Protein 2J7I (pdb70)

InterPro domains:
  IPR001452 SH3 domain [PF00018] (276-321)
  IPR001452 SH3 domain [PF14604] (8-55)
  IPR001452 SH3 domain [PF14604] (115-163)
  IPR001452 SH3 domain [PR00452] (2-12)
  IPR001452 SH3 domain [PR00452] (286-301)
  IPR001452 SH3 domain [PR00452] (305-314)
  IPR001452 SH3 domain [PR00452] (316-328)
  IPR001452 SH3 domain [PS50002] (1-59)
  IPR001452 SH3 domain [PS50002] (108-167)
  IPR001452 SH3 domain [PS50002] (269-330)
  IPR001452 SH3 domain [SM00326] (2-58)
  IPR001452 SH3 domain [SM00326] (111-166)
  IPR001452 SH3 domain [SM00326] (272-329)
  IPR035775 CD2-associated protein, first SH3 domain [cd12053] (3-58)
  IPR035776 CD2-associated protein, second SH3 domain [cd12054] (111-165)
  IPR035777 CD2-associated protein, third SH3 domain [cd12056] (271-327)
  IPR036028 SH3-like domain superfamily [SSF50044] (4-59)
  IPR036028 SH3-like domain superfamily [SSF50044] (109-168)
  IPR036028 SH3-like domain superfamily [SSF50044] (271-351)
  IPR050384 Endophilin/SH3RF [PTHR14167] (60-326)

Radius of gyration: 17.55 Å; Cα contacts (8 Å, |Δi|>4): 287; chains: 4; bounding box: 43×27×51 Å

GO terms:
  GO:0070161 anchoring junction (C, EXP)
  GO:0051058 negative regulation of small GTPase mediated signal transduction (P, IMP)
  GO:0007015 actin filament organization (P, IMP)
  GO:0005515 protein binding (F, IPI)
  GO:0005200 structural constituent of cytoskeleton (F, TAS)
  GO:0005737 cytoplasm (C, TAS)
  GO:0015629 actin cytoskeleton (C, TAS)
  GO:0065003 protein-containing complex assembly (P, TAS)
  GO:0006930 substrate-dependent cell migration, cell extension (P, TAS)
  GO:0042802 identical protein binding (F, IPI)
  GO:0045296 cadherin binding (F, HDA)
  GO:0005886 plasma membrane (C, IDA)
  GO:0001726 ruffle (C, IDA)
  GO:0031941 filamentous actin (C, IDA)
  GO:0070062 extracellular exosome (C, HDA)
  GO:0050714 positive regulation of protein secretion (P, IMP)
  GO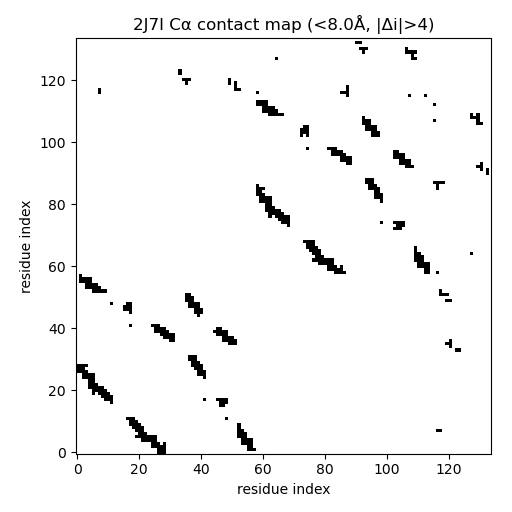:0017124 SH3 domain binding (F, IPI)

Organism: Homo sapiens (NCBI:txid9606)

Nearest PDB structures (foldseek):
  4wci-assembly1_A  TM=9.934E-01  e=1.572E-08  Homo sapiens
  4wci-assembly3_E  TM=9.938E-01  e=3.474E-08  Homo sapiens
  2krm-assembly1_A  TM=9.730E-01  e=8.126E-08  Mus musculus
  1ugv-assembly1_A  TM=9.341E-01  e=5.487E-05  Homo sapiens
  6sdf-assembly2_B  TM=9.073E-01  e=1.521E-04  Homo sapiens

Secondary structure (P-SEA, 3-state):
cbbbbbccccccccccbbbbccccccccccccccccbbbbccccbbbbbbcccccccc/ccccccbbbbbccccbbbbccccccccccccccccbbbbbcccbbbbbbcccccccc/ccccccccc/cccccccccc

Foldseek 3Di:
DKKKFFDAFDDDPDPFADTDDGGDIWPPWDDDPDPQWIWTADPHHIGIDGPVGIGIDD/DKKFFQDFDDDPDDQADTDHGGAMWPDWDDDPDPQKIWTDDPHDIHIDGPVRIDDDD/DPDDDDDDD/DDDDDDDDDD

Solvent-accessible surface area: 8646 Å² total

CATH classification: 2.30.30.40

B-factor: mean 38.2, std 17.25, range [5.08, 108.5]

Structure (mmCIF, N/CA/C/O backbone):
data_2J7I
#
_entry.id   2J7I
#
_cell.length_a   36.319
_cell.length_b   59.719
_cell.length_c   70.867
_cell.angle_alpha   90.00
_cell.angle_beta   90.00
_cell.angle_gamma   90.00
#
_symmetry.space_group_name_H-M   'P 21 21 21'
#
loop_
_entity.id
_entity.type
_entity.pdbx_description
1 polymer 'CD2-ASSOCIATED PROTEIN'
2 polymer 'T-CELL SURFACE ANTIGEN CD2'
3 water water
#
loop_
_atom_site.group_PDB
_atom_site.id
_atom_site.type_symbol
_atom_site.label_atom_id
_atom_site.label_alt_id
_atom_site.label_comp_id
_atom_site.label_asym_id
_atom_site.label_entity_id
_atom_site.label_seq_id
_atom_site.pdbx_PDB_ins_code
_atom_site.Cartn_x
_atom_site.Cartn_y
_atom_site.Cartn_z
_atom_site.occupancy
_atom_site.B_iso_or_equiv
_atom_site.auth_seq_id
_atom_site.auth_comp_id
_atom_site.auth_asym_id
_atom_site.auth_atom_id
_atom_site.pdbx_PDB_model_num
ATOM 1 N N . MET A 1 1 ? 38.597 4.018 4.016 1.00 59.48 1 MET A N 1
ATOM 2 C CA . MET A 1 1 ? 38.466 2.933 5.025 1.00 57.88 1 MET A CA 1
ATOM 3 C C . MET A 1 1 ? 37.097 2.984 5.689 1.00 59.86 1 MET A C 1
ATOM 4 O O . MET A 1 1 ? 36.073 2.629 5.090 1.00 59.79 1 MET A O 1
ATOM 9 N N . VAL A 1 2 ? 37.120 3.427 6.930 1.00 75.05 2 VAL A N 1
ATOM 10 C CA . VAL A 1 2 ? 35.933 3.588 7.723 1.00 77.49 2 VAL A CA 1
ATOM 11 C C . VAL A 1 2 ? 34.637 3.322 6.961 1.00 76.20 2 VAL A C 1
ATOM 12 O O . VAL A 1 2 ? 34.046 4.080 6.235 1.00 76.61 2 VAL A O 1
ATOM 16 N N . ASP A 1 3 ? 34.190 2.089 7.254 1.00 41.78 3 ASP A N 1
ATOM 17 C CA . ASP A 1 3 ? 32.847 1.582 6.894 1.00 40.85 3 ASP A CA 1
ATOM 18 C C . ASP A 1 3 ? 32.026 1.579 8.203 1.00 39.64 3 ASP A C 1
ATOM 19 O O . ASP A 1 3 ? 32.584 1.410 9.291 1.00 39.27 3 ASP A O 1
ATOM 24 N N . TYR A 1 4 ? 30.759 1.953 8.087 1.00 29.15 4 TYR A N 1
ATOM 25 C CA . TYR A 1 4 ? 29.982 2.153 9.342 1.00 27.23 4 TYR A CA 1
ATOM 26 C C . TYR A 1 4 ? 28.902 1.099 9.393 1.00 24.76 4 TYR A C 1
ATOM 27 O O . TYR A 1 4 ? 28.543 0.531 8.345 1.00 24.67 4 TYR A O 1
ATOM 36 N N . ILE A 1 5 ? 28.204 1.007 10.517 1.00 26.15 5 ILE A N 1
ATOM 37 C CA . ILE A 1 5 ? 27.153 0.014 10.630 1.00 25.50 5 ILE A CA 1
ATOM 38 C C . ILE A 1 5 ? 25.857 0.665 11.051 1.00 24.60 5 ILE A C 1
ATOM 39 O O . ILE A 1 5 ? 25.853 1.538 11.916 1.00 25.43 5 ILE A O 1
ATOM 44 N N . VAL A 1 6 ? 24.759 0.239 10.436 1.00 26.04 6 VAL A N 1
ATOM 45 C CA . VAL A 1 6 ? 23.457 0.808 10.751 1.00 24.92 6 VAL A CA 1
ATOM 46 C C . VAL A 1 6 ? 22.937 0.345 12.102 1.00 26.89 6 VAL A C 1
ATOM 47 O O . VAL A 1 6 ? 23.137 -0.802 12.499 1.00 30.22 6 VAL A O 1
ATOM 51 N N . GLU A 1 7 ? 22.282 1.254 12.813 1.00 28.52 7 GLU A N 1
ATOM 52 C CA . GLU A 1 7 ? 21.728 0.932 14.114 1.00 29.44 7 GLU A CA 1
ATOM 53 C C . GLU A 1 7 ? 20.257 1.322 14.158 1.00 30.43 7 GLU A C 1
ATOM 54 O O . GLU A 1 7 ? 19.476 0.767 14.931 1.00 34.69 7 GLU A O 1
ATOM 60 N N . TYR A 1 8 ? 19.890 2.279 13.316 1.00 28.23 8 TYR A N 1
ATOM 61 C CA . TYR A 1 8 ? 18.514 2.734 13.213 1.00 25.44 8 TYR A CA 1
ATOM 62 C C . TYR A 1 8 ? 18.227 2.926 11.740 1.00 24.59 8 TYR A C 1
ATOM 63 O O . TYR A 1 8 ? 19.035 3.481 10.991 1.00 22.53 8 TYR A O 1
ATOM 72 N N . ASP A 1 9 ? 17.074 2.441 11.315 1.00 20.74 9 ASP A N 1
ATOM 73 C CA . ASP A 1 9 ? 16.710 2.548 9.922 1.00 20.89 9 ASP A CA 1
ATOM 74 C C . ASP A 1 9 ? 16.427 3.968 9.539 1.00 20.99 9 ASP A C 1
ATOM 75 O O . ASP A 1 9 ? 16.375 4.850 10.384 1.00 23.09 9 ASP A O 1
ATOM 80 N N . TYR A 1 10 ? 16.254 4.173 8.245 1.00 23.29 10 TYR A N 1
ATOM 81 C CA . TYR A 1 10 ? 15.931 5.477 7.714 1.00 22.47 10 TYR A CA 1
ATOM 82 C C . TYR A 1 10 ? 15.535 5.322 6.268 1.00 21.42 10 TYR A C 1
ATOM 83 O O . TYR A 1 10 ? 16.067 4.475 5.561 1.00 19.79 10 TYR A O 1
ATOM 92 N N . ASP A 1 11 ? 14.589 6.141 5.835 1.00 22.65 11 ASP A N 1
ATOM 93 C CA . ASP A 1 11 ? 14.133 6.087 4.465 1.00 24.72 11 ASP A CA 1
ATOM 94 C C . ASP A 1 11 ? 14.526 7.347 3.744 1.00 26.58 11 ASP A C 1
ATOM 95 O O . ASP A 1 11 ? 14.109 8.446 4.120 1.00 30.33 11 ASP A O 1
ATOM 100 N N . ALA A 1 12 ? 15.342 7.184 2.709 1.00 29.05 12 ALA A N 1
ATOM 101 C CA . ALA A 1 12 ? 15.799 8.321 1.929 1.00 28.06 12 ALA A CA 1
ATOM 102 C C . ALA A 1 12 ? 14.613 9.168 1.494 1.00 28.67 12 ALA A C 1
ATOM 103 O O . ALA A 1 12 ? 13.658 8.684 0.877 1.00 29.34 12 ALA A O 1
ATOM 105 N N . VAL A 1 13 ? 14.682 10.441 1.851 1.00 25.17 13 VAL A N 1
ATOM 106 C CA . VAL A 1 13 ? 13.656 11.406 1.516 1.00 25.53 13 VAL A CA 1
ATOM 107 C C . VAL A 1 13 ? 14.099 12.058 0.222 1.00 27.15 13 VAL A C 1
ATOM 108 O O . VAL A 1 13 ? 13.366 12.117 -0.770 1.00 26.28 13 VAL A O 1
ATOM 112 N N . HIS A 1 14 ? 15.335 12.532 0.252 1.00 34.91 14 HIS A N 1
ATOM 113 C CA . HIS A 1 14 ? 15.920 13.206 -0.883 1.00 37.68 14 HIS A CA 1
ATOM 114 C C . HIS A 1 14 ? 16.599 12.288 -1.879 1.00 38.26 14 HIS A C 1
ATOM 115 O O . HIS A 1 14 ? 17.284 11.323 -1.522 1.00 39.23 14 HIS A O 1
ATOM 122 N N . ASP A 1 15 ? 16.380 12.624 -3.142 1.00 44.53 15 ASP A N 1
ATOM 123 C CA . ASP A 1 15 ? 16.938 11.925 -4.279 1.00 44.85 15 ASP A CA 1
ATOM 124 C C . ASP A 1 15 ? 18.303 11.301 -3.967 1.00 43.81 15 ASP A C 1
ATOM 125 O O . ASP A 1 15 ? 18.529 10.121 -4.244 1.00 46.24 15 ASP A O 1
ATOM 130 N N . ASP A 1 16 ? 19.195 12.088 -3.365 1.00 39.22 16 ASP A N 1
ATOM 131 C CA . ASP A 1 16 ? 20.556 11.635 -3.057 1.00 36.80 16 ASP A CA 1
ATOM 132 C C . ASP A 1 16 ? 20.797 10.818 -1.791 1.00 34.98 16 ASP A C 1
ATOM 133 O O . ASP A 1 16 ? 21.916 10.360 -1.555 1.00 35.59 16 ASP A O 1
ATOM 138 N N . GLU A 1 17 ? 19.780 10.631 -0.970 1.00 25.52 17 GLU A N 1
ATOM 139 C CA . GLU A 1 17 ? 19.995 9.871 0.249 1.00 23.82 17 GLU A CA 1
ATOM 140 C C . GLU A 1 17 ? 19.813 8.374 0.060 1.00 21.42 17 GLU A C 1
ATOM 141 O O . GLU A 1 17 ? 19.250 7.911 -0.936 1.00 20.94 17 GLU A O 1
ATOM 147 N N . LEU A 1 18 ? 20.281 7.630 1.044 1.00 22.69 18 LEU A N 1
ATOM 148 C CA . LEU A 1 18 ? 20.129 6.189 0.970 1.00 21.64 18 LEU A CA 1
ATOM 149 C C . LEU A 1 18 ? 18.936 5.797 1.854 1.00 21.90 18 LEU A C 1
ATOM 150 O O . LEU A 1 18 ? 18.582 6.527 2.789 1.00 23.47 18 LEU A O 1
ATOM 155 N N . THR A 1 19 ? 18.540 4.568 1.674 1.00 23.98 19 THR A N 1
ATOM 156 C CA . THR A 1 19 ? 17.579 3.838 2.529 1.00 21.45 19 THR A CA 1
ATOM 157 C C . THR A 1 19 ? 18.378 2.753 3.258 1.00 22.01 19 THR A C 1
ATOM 158 O O . THR A 1 19 ? 19.093 1.954 2.624 1.00 21.52 19 THR A O 1
ATOM 162 N N . ILE A 1 20 ? 18.424 2.845 4.576 1.00 21.86 20 ILE A N 1
ATOM 163 C CA . ILE A 1 20 ? 19.325 1.911 5.301 1.00 21.17 20 ILE A CA 1
ATOM 164 C C . ILE A 1 20 ? 18.571 1.139 6.363 1.00 23.23 20 ILE A C 1
ATOM 165 O O . ILE A 1 20 ? 17.720 1.756 7.020 1.00 24.02 20 ILE A O 1
ATOM 170 N N . ARG A 1 21 ? 19.041 -0.109 6.554 1.00 24.21 21 ARG A N 1
ATOM 171 C CA . ARG A 1 21 ? 18.465 -0.976 7.553 1.00 24.50 21 ARG A CA 1
ATOM 172 C C . ARG A 1 21 ? 19.538 -1.438 8.537 1.00 25.43 21 ARG A C 1
ATOM 173 O O . ARG A 1 21 ? 20.697 -1.687 8.169 1.00 28.36 21 ARG A O 1
ATOM 181 N N . VAL A 1 22 ? 19.136 -1.536 9.797 1.00 26.72 22 VAL A N 1
ATOM 182 C CA . VAL A 1 22 ? 20.011 -1.955 10.875 1.00 27.10 22 VAL A CA 1
ATOM 183 C C . VAL A 1 22 ? 20.882 -3.135 10.468 1.00 30.13 22 VAL A C 1
ATOM 184 O O . VAL A 1 22 ? 20.471 -3.990 9.692 1.00 34.09 22 VAL A O 1
ATOM 188 N N . GLY A 1 23 ? 22.093 -3.181 10.987 1.00 22.76 23 GLY A N 1
ATOM 189 C CA . GLY A 1 23 ? 22.934 -4.313 10.685 1.00 21.44 23 GLY A CA 1
ATOM 190 C C . GLY A 1 23 ? 23.646 -4.263 9.367 1.00 21.16 23 GLY A C 1
ATOM 191 O O . GLY A 1 23 ? 24.565 -5.045 9.137 1.00 23.24 23 GLY A O 1
ATOM 192 N N . GLU A 1 24 ? 23.249 -3.354 8.493 1.00 20.18 24 GLU A N 1
ATOM 193 C CA . GLU A 1 24 ? 23.923 -3.280 7.213 1.00 19.48 24 GLU A CA 1
ATOM 194 C C . GLU A 1 24 ? 25.246 -2.531 7.292 1.00 19.20 24 GLU A C 1
ATOM 195 O O . GLU A 1 24 ? 25.468 -1.727 8.206 1.00 18.38 24 GLU A O 1
ATOM 201 N N . ILE A 1 25 ? 26.125 -2.811 6.332 1.00 22.69 25 ILE A N 1
ATOM 202 C CA . ILE A 1 25 ? 27.435 -2.178 6.284 1.00 23.57 25 ILE A CA 1
ATOM 203 C C . ILE A 1 25 ? 27.550 -1.206 5.139 1.00 24.51 25 ILE A C 1
ATOM 204 O O . ILE A 1 25 ? 27.380 -1.585 3.979 1.00 24.25 25 ILE A O 1
ATOM 209 N N . ILE A 1 26 ? 27.865 0.043 5.463 1.00 18.80 26 ILE A N 1
ATOM 210 C CA . ILE A 1 26 ? 28.034 1.056 4.441 1.00 19.30 26 ILE A CA 1
ATOM 211 C C . ILE A 1 26 ? 29.528 1.183 4.220 1.00 21.74 26 ILE A C 1
ATOM 212 O O . ILE A 1 26 ? 30.286 1.277 5.181 1.00 20.30 26 ILE A O 1
ATOM 217 N N . ARG A 1 27 ? 29.955 1.182 2.962 1.00 19.56 27 ARG A N 1
ATOM 218 C CA . ARG A 1 27 ? 31.375 1.276 2.666 1.00 25.93 27 ARG A CA 1
ATOM 219 C C . ARG A 1 27 ? 31.801 2.625 2.111 1.00 28.39 27 ARG A C 1
ATOM 220 O O . ARG A 1 27 ? 30.977 3.411 1.646 1.00 30.44 27 ARG A O 1
ATOM 228 N N . ASN A 1 28 ? 33.107 2.877 2.168 1.00 39.69 28 ASN A N 1
ATOM 229 C CA . ASN A 1 28 ? 33.705 4.116 1.680 1.00 40.30 28 ASN A CA 1
ATOM 230 C C . ASN A 1 28 ? 33.013 5.369 2.199 1.00 39.78 28 ASN A C 1
ATOM 231 O O . ASN A 1 28 ? 32.831 6.336 1.467 1.00 40.73 28 ASN A O 1
ATOM 236 N N . VAL A 1 29 ? 32.635 5.352 3.470 1.00 35.12 29 VAL A N 1
ATOM 237 C CA . VAL A 1 29 ? 31.958 6.492 4.075 1.00 34.40 29 VAL A CA 1
ATOM 238 C C . VAL A 1 29 ? 32.872 7.703 4.107 1.00 33.59 29 VAL A C 1
ATOM 239 O O . VAL A 1 29 ? 33.969 7.633 4.650 1.00 34.43 29 VAL A O 1
ATOM 243 N N . LYS A 1 30 ? 32.411 8.813 3.538 1.00 36.85 30 LYS A N 1
ATOM 244 C CA . LYS A 1 30 ? 33.190 10.051 3.509 1.00 35.99 30 LYS A CA 1
ATOM 245 C C . LYS A 1 30 ? 32.405 11.215 4.113 1.00 34.43 30 LYS A C 1
ATOM 246 O O . LYS A 1 30 ? 31.182 11.306 3.945 1.00 31.02 30 LYS A O 1
ATOM 252 N N . LYS A 1 31 ? 33.111 12.108 4.807 1.00 40.95 31 LYS A N 1
ATOM 253 C CA . LYS A 1 31 ? 32.469 13.265 5.427 1.00 41.72 31 LYS A CA 1
ATOM 254 C C . LYS A 1 31 ? 32.182 14.342 4.385 1.00 42.71 31 LYS A C 1
ATOM 255 O O . LYS A 1 31 ? 32.873 14.453 3.370 1.00 42.22 31 LYS A O 1
ATOM 261 N N . LEU A 1 32 ? 31.157 15.142 4.641 1.00 56.33 32 LEU A N 1
ATOM 262 C CA . LEU A 1 32 ? 30.775 16.185 3.699 1.00 57.66 32 LEU A CA 1
ATOM 263 C C . LEU A 1 32 ? 30.616 17.559 4.316 1.00 59.07 32 LEU A C 1
ATOM 264 O O . LEU A 1 32 ? 30.632 17.717 5.533 1.00 60.22 32 LEU A O 1
ATOM 269 N N . GLN A 1 33 ? 30.460 18.555 3.452 1.00 45.38 33 GLN A N 1
ATOM 270 C CA . GLN A 1 33 ? 30.267 19.914 3.905 1.00 45.92 33 GLN A CA 1
ATOM 271 C C . GLN A 1 33 ? 29.110 19.927 4.888 1.00 46.19 33 GLN A C 1
ATOM 272 O O . GLN A 1 33 ? 29.209 20.493 5.975 1.00 47.99 33 GLN A O 1
ATOM 278 N N . GLU A 1 34 ? 28.014 19.281 4.510 1.00 49.24 34 GLU A N 1
ATOM 279 C CA . GLU A 1 34 ? 26.855 19.222 5.382 1.00 47.83 34 GLU A CA 1
ATOM 280 C C . GLU A 1 34 ? 27.188 18.593 6.721 1.00 48.00 34 GLU A C 1
ATOM 281 O O . GLU A 1 34 ? 27.959 17.640 6.823 1.00 49.12 34 GLU A O 1
ATOM 287 N N . GLU A 1 35 ? 26.588 19.152 7.756 1.00 47.94 35 GLU A N 1
ATOM 288 C CA . GLU A 1 35 ? 26.798 18.686 9.109 1.00 47.26 35 GLU A CA 1
ATOM 289 C C . GLU A 1 35 ? 25.733 17.661 9.462 1.00 44.58 35 GLU A C 1
ATOM 290 O O . GLU A 1 35 ? 24.548 17.850 9.167 1.00 41.90 35 GLU A O 1
ATOM 296 N N . GLY A 1 36 ? 26.173 16.568 10.081 1.00 62.45 36 GLY A N 1
ATOM 297 C CA . GLY A 1 36 ? 25.255 15.515 10.488 1.00 62.39 36 GLY A CA 1
ATOM 298 C C . GLY A 1 36 ? 24.963 14.449 9.445 1.00 60.49 36 GLY A C 1
ATOM 299 O O . GLY A 1 36 ? 24.136 13.566 9.662 1.00 61.10 36 GLY A O 1
ATOM 300 N N . TRP A 1 37 ? 25.636 14.523 8.307 1.00 36.67 37 TRP A N 1
ATOM 301 C CA . TRP A 1 37 ? 25.408 13.549 7.263 1.00 33.64 37 TRP A CA 1
ATOM 302 C C . TRP A 1 37 ? 26.727 12.999 6.757 1.00 33.17 37 TRP A C 1
ATOM 303 O O . TRP A 1 37 ? 27.769 13.651 6.884 1.00 33.81 37 TRP A O 1
ATOM 314 N N . LEU A 1 38 ? 26.660 11.800 6.179 1.00 32.13 38 LEU A N 1
ATOM 315 C CA . LEU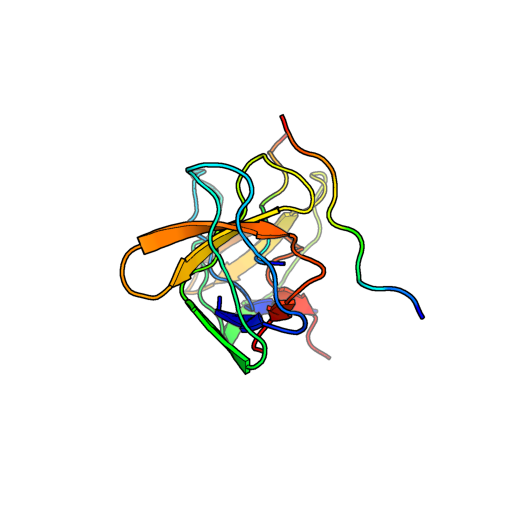 A 1 38 ? 27.818 11.113 5.628 1.00 29.18 38 LEU A CA 1
ATOM 316 C C . LEU A 1 38 ? 27.513 10.483 4.279 1.00 28.44 38 LEU A C 1
ATOM 317 O O . LEU A 1 38 ? 26.381 10.091 4.007 1.00 27.96 38 LEU A O 1
ATOM 322 N N . 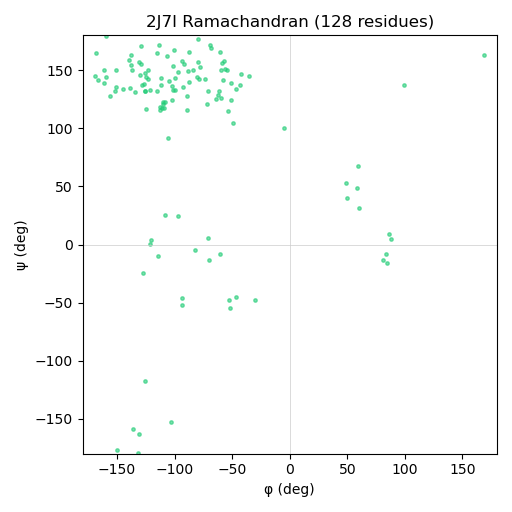GLU A 1 39 ? 28.531 10.386 3.434 1.00 16.82 39 GLU A N 1
ATOM 323 C CA . GLU A 1 39 ? 28.362 9.798 2.118 1.00 18.09 39 GLU A CA 1
ATOM 324 C C . GLU A 1 39 ? 28.876 8.367 2.100 1.00 16.30 39 GLU A C 1
ATOM 325 O O . GLU A 1 39 ? 29.975 8.079 2.570 1.00 17.15 39 GLU A O 1
ATOM 331 N N . GLY A 1 40 ? 28.077 7.466 1.548 1.00 22.61 40 GLY A N 1
ATOM 332 C CA . GLY A 1 40 ? 28.493 6.083 1.522 1.00 20.74 40 GLY A CA 1
ATOM 333 C C . GLY A 1 40 ? 27.978 5.280 0.358 1.00 20.60 40 GLY A C 1
ATOM 334 O O . GLY A 1 40 ? 27.276 5.792 -0.517 1.00 20.21 40 GLY A O 1
ATOM 335 N N . GLU A 1 41 ? 28.323 3.997 0.384 1.00 17.46 41 GLU A N 1
ATOM 336 C CA . GLU A 1 41 ? 27.972 3.051 -0.658 1.00 20.07 41 GLU A CA 1
ATOM 337 C C . GLU A 1 41 ? 27.153 1.891 -0.116 1.00 19.27 41 GLU A C 1
ATOM 338 O O . GLU A 1 41 ? 27.499 1.292 0.896 1.00 22.41 41 GLU A O 1
ATOM 344 N N . LEU A 1 42 ? 26.067 1.561 -0.799 1.00 21.41 42 LEU A N 1
ATOM 345 C CA . LEU A 1 42 ? 25.225 0.477 -0.331 1.00 21.95 42 LEU A CA 1
ATOM 346 C C . LEU A 1 42 ? 24.420 -0.142 -1.466 1.00 23.37 42 LEU A C 1
ATOM 347 O O . LEU A 1 42 ? 23.730 0.565 -2.211 1.00 21.88 42 LEU A O 1
ATOM 352 N N . ASN A 1 43 ? 24.504 -1.464 -1.584 1.00 22.69 43 ASN A N 1
ATOM 353 C CA . ASN A 1 43 ? 23.797 -2.183 -2.639 1.00 25.16 43 ASN A CA 1
ATOM 354 C C . ASN A 1 43 ? 24.082 -1.480 -3.944 1.00 26.90 43 ASN A C 1
ATOM 355 O O . ASN A 1 43 ? 23.161 -1.097 -4.662 1.00 26.09 43 ASN A O 1
ATOM 360 N N . GLY A 1 44 ? 25.366 -1.289 -4.226 1.00 35.89 44 GLY A N 1
ATOM 361 C CA . GLY A 1 44 ? 25.772 -0.641 -5.459 1.00 38.42 44 GLY A CA 1
ATOM 362 C C . GLY A 1 44 ? 25.249 0.765 -5.695 1.00 39.81 44 GLY A C 1
ATOM 363 O O . GLY A 1 44 ? 24.730 1.074 -6.778 1.00 39.91 44 GLY A O 1
ATOM 364 N N . ARG A 1 45 ? 25.372 1.619 -4.686 1.00 33.59 45 ARG A N 1
ATOM 365 C CA . ARG A 1 45 ? 24.930 2.999 -4.822 1.00 31.52 45 ARG A CA 1
ATOM 366 C C . ARG A 1 45 ? 25.564 3.861 -3.756 1.00 30.04 45 ARG A C 1
ATOM 367 O O . ARG A 1 45 ? 25.881 3.377 -2.668 1.00 29.11 45 ARG A O 1
ATOM 375 N N . ARG A 1 46 ? 25.762 5.134 -4.092 1.00 24.48 46 ARG A N 1
ATOM 376 C CA . ARG A 1 46 ? 26.354 6.106 -3.180 1.00 24.35 46 ARG A CA 1
ATOM 377 C C . ARG A 1 46 ? 25.291 7.114 -2.807 1.00 23.60 46 ARG A C 1
ATOM 378 O O . ARG A 1 46 ? 24.526 7.570 -3.659 1.00 23.95 46 ARG A O 1
ATOM 386 N N . GLY A 1 47 ? 25.242 7.474 -1.534 1.00 24.07 47 GLY A N 1
ATOM 387 C CA . GLY A 1 47 ? 24.250 8.437 -1.107 1.00 23.23 47 GLY A CA 1
ATOM 388 C C . GLY A 1 47 ? 24.500 8.961 0.285 1.00 24.88 47 GLY A C 1
ATOM 389 O O . GLY A 1 47 ? 25.281 8.409 1.062 1.00 24.84 47 GLY A O 1
ATOM 390 N N . MET A 1 48 ? 23.823 10.049 0.598 1.00 27.60 48 MET A N 1
ATOM 391 C CA . MET A 1 48 ? 23.953 10.650 1.899 1.00 28.52 48 MET A CA 1
ATOM 392 C C . MET A 1 48 ? 23.031 9.963 2.905 1.00 28.47 48 MET A C 1
ATOM 393 O O . MET A 1 48 ? 21.967 9.444 2.548 1.00 28.44 48 MET A O 1
ATOM 398 N N . PHE A 1 49 ? 23.465 9.959 4.162 1.00 24.06 49 PHE A N 1
ATOM 399 C CA . PHE A 1 49 ? 22.715 9.355 5.254 1.00 23.82 49 PHE A CA 1
ATOM 400 C C . PHE A 1 49 ? 23.194 9.930 6.586 1.00 24.68 49 PHE A C 1
ATOM 401 O O . PHE A 1 49 ? 24.376 10.210 6.759 1.00 23.72 49 PHE A O 1
ATOM 409 N N . PRO A 1 50 ? 22.270 10.104 7.543 1.00 26.86 50 PRO A N 1
ATOM 410 C CA . PRO A 1 50 ? 22.488 10.646 8.889 1.00 28.88 50 PRO A CA 1
ATOM 411 C C . PRO A 1 50 ? 23.572 10.001 9.746 1.00 30.72 50 PRO A C 1
ATOM 412 O O . PRO A 1 50 ? 23.455 8.847 10.158 1.00 31.68 50 PRO A O 1
ATOM 416 N N . ASP A 1 51 ? 24.609 10.783 10.035 1.00 28.20 51 ASP A N 1
ATOM 417 C CA . ASP A 1 51 ? 25.742 10.339 10.834 1.00 29.30 51 ASP A CA 1
ATOM 418 C C . ASP A 1 51 ? 25.366 9.900 12.250 1.00 30.89 51 ASP A C 1
ATOM 419 O O . ASP A 1 51 ? 26.201 9.362 12.976 1.00 32.05 51 ASP A O 1
ATOM 424 N N . ASN A 1 52 ? 24.117 10.127 12.648 1.00 39.53 52 ASN A N 1
ATOM 425 C CA . ASN A 1 52 ? 23.675 9.734 13.986 1.00 40.70 52 ASN A CA 1
ATOM 426 C C . ASN A 1 52 ? 22.730 8.531 13.947 1.00 42.04 52 ASN A C 1
ATOM 427 O O . ASN A 1 52 ? 21.911 8.336 14.843 1.00 44.01 52 ASN A O 1
ATOM 432 N N . PHE A 1 53 ? 22.855 7.723 12.901 1.00 37.91 53 PHE A N 1
ATOM 433 C CA . PHE A 1 53 ? 22.029 6.534 12.749 1.00 37.02 53 PHE A CA 1
ATOM 434 C C . PHE A 1 53 ? 22.916 5.302 12.649 1.00 37.00 53 PHE A C 1
ATOM 435 O O . PHE A 1 53 ? 22.425 4.176 12.512 1.00 34.29 53 PHE A O 1
ATOM 443 N N . VAL A 1 54 ? 24.225 5.516 12.716 1.00 38.05 54 VAL A N 1
ATOM 444 C CA . VAL A 1 54 ? 25.163 4.410 12.588 1.00 40.55 54 VAL A CA 1
ATOM 445 C C . VAL A 1 54 ? 26.299 4.435 13.598 1.00 42.41 54 VAL A C 1
ATOM 446 O O . VAL A 1 54 ? 26.196 5.066 14.649 1.00 43.78 54 VAL A O 1
ATOM 450 N N . LYS A 1 55 ? 27.384 3.739 13.262 1.00 57.41 55 LYS A N 1
ATOM 451 C CA . LYS A 1 55 ? 28.559 3.653 14.120 1.00 60.66 55 LYS A CA 1
ATOM 452 C C . LYS A 1 55 ? 29.753 3.194 13.273 1.00 61.51 55 LYS A C 1
ATOM 453 O O . LYS A 1 55 ? 29.615 2.315 12.414 1.00 61.12 55 LYS A O 1
ATOM 459 N N . GLU A 1 56 ? 30.917 3.796 13.511 1.00 42.76 56 GLU A N 1
ATOM 460 C CA . GLU A 1 56 ? 32.125 3.464 12.760 1.00 45.37 56 GLU A CA 1
ATOM 461 C C . GLU A 1 56 ? 32.501 1.996 12.934 1.00 45.93 56 GLU A C 1
ATOM 462 O O . GLU A 1 56 ? 31.990 1.314 13.819 1.00 45.48 56 GLU A O 1
ATOM 468 N N . ILE A 1 57 ? 33.399 1.512 12.084 1.00 72.14 57 ILE A N 1
ATOM 469 C CA . ILE A 1 57 ? 33.835 0.120 12.141 1.00 74.85 57 ILE A CA 1
ATOM 470 C C . ILE A 1 57 ? 35.347 0.011 12.268 1.00 75.54 57 ILE A C 1
ATOM 471 O O . ILE A 1 57 ? 36.079 0.422 11.367 1.00 75.33 57 ILE A O 1
ATOM 476 N N . LYS A 1 58 ? 35.803 -0.548 13.388 1.00 58.54 58 LYS A N 1
ATOM 477 C CA . LYS A 1 58 ? 37.231 -0.729 13.651 1.00 60.87 58 LYS A CA 1
ATOM 478 C C . LYS A 1 58 ? 37.487 -1.129 15.103 1.00 60.35 58 LYS A C 1
ATOM 479 O O . LYS A 1 58 ? 36.622 -0.965 15.964 1.00 38.20 58 LYS A O 1
ATOM 485 N N . ARG A 1 59 ? 38.606 -1.619 15.365 1.00 38.20 59 ARG A N 1
ATOM 486 N N . VAL B 1 2 ? 12.030 0.779 17.661 1.00 49.21 2 VAL B N 1
ATOM 487 C CA . VAL B 1 2 ? 12.797 0.982 18.885 1.00 47.51 2 VAL B CA 1
ATOM 488 C C . VAL B 1 2 ? 11.896 0.707 20.081 1.00 47.65 2 VAL B C 1
ATOM 489 O O . VAL B 1 2 ? 10.718 1.060 20.071 1.00 47.98 2 VAL B O 1
ATOM 493 N N . ASP B 1 3 ? 12.447 0.067 21.106 1.00 32.32 3 ASP B N 1
ATOM 494 C CA . ASP B 1 3 ? 11.663 -0.260 22.289 1.00 31.80 3 ASP B CA 1
ATOM 495 C C . ASP B 1 3 ? 12.328 0.182 23.591 1.00 31.76 3 ASP B C 1
ATOM 496 O O . ASP B 1 3 ? 13.550 0.343 23.681 1.00 32.70 3 ASP B O 1
ATOM 501 N N . TYR B 1 4 ? 11.503 0.394 24.605 1.00 34.53 4 TYR B N 1
ATOM 502 C CA . TYR B 1 4 ? 11.994 0.843 25.897 1.00 33.32 4 TYR B CA 1
ATOM 503 C C . TYR B 1 4 ? 11.318 0.110 27.039 1.00 31.59 4 TYR B C 1
ATOM 504 O O . TYR B 1 4 ? 10.200 -0.382 26.910 1.00 32.67 4 TYR B O 1
ATOM 513 N N . ILE B 1 5 ? 12.010 0.038 28.161 1.00 28.91 5 ILE B N 1
ATOM 514 C CA . ILE B 1 5 ? 11.455 -0.597 29.337 1.00 27.11 5 ILE B CA 1
ATOM 515 C C . ILE B 1 5 ? 11.310 0.502 30.377 1.00 25.07 5 ILE B C 1
ATOM 516 O O . ILE B 1 5 ? 12.239 1.285 30.594 1.00 24.46 5 ILE B O 1
ATOM 521 N N . VAL B 1 6 ? 10.145 0.573 31.010 1.00 23.25 6 VAL B N 1
ATOM 522 C CA . VAL B 1 6 ? 9.919 1.596 32.014 1.00 21.24 6 VAL B CA 1
ATOM 523 C C . VAL B 1 6 ? 10.879 1.414 33.170 1.00 22.24 6 VAL B C 1
ATOM 524 O O . VAL B 1 6 ? 11.004 0.321 33.724 1.00 21.17 6 VAL B O 1
ATOM 528 N N . GLU B 1 7 ? 11.562 2.495 33.523 1.00 22.78 7 GLU B N 1
ATOM 529 C CA . GLU B 1 7 ? 12.509 2.476 34.619 1.00 24.89 7 GLU B CA 1
ATOM 530 C C . GLU B 1 7 ? 11.760 2.930 35.856 1.00 23.17 7 GLU B C 1
ATOM 531 O O . GLU B 1 7 ? 11.866 2.322 36.907 1.00 22.95 7 GLU B O 1
ATOM 537 N N . TYR B 1 8 ? 10.997 4.009 35.723 1.00 22.84 8 TYR B N 1
ATOM 538 C CA . TYR B 1 8 ? 10.239 4.536 36.852 1.00 22.54 8 TYR B CA 1
ATOM 539 C C . TYR B 1 8 ? 8.768 4.742 36.525 1.00 22.56 8 TYR B C 1
ATOM 540 O O . TYR B 1 8 ? 8.421 5.249 35.459 1.00 24.21 8 TYR B O 1
ATOM 549 N N . ASP B 1 9 ? 7.904 4.358 37.458 1.00 15.97 9 ASP B N 1
ATOM 550 C CA . ASP B 1 9 ? 6.472 4.522 37.267 1.00 15.89 9 ASP B CA 1
ATOM 551 C C . ASP B 1 9 ? 6.150 5.972 36.932 1.00 17.32 9 ASP B C 1
ATOM 552 O O . ASP B 1 9 ? 6.847 6.893 37.351 1.00 16.67 9 ASP B O 1
ATOM 557 N N . TYR B 1 10 ? 5.083 6.155 36.164 1.00 23.94 10 TYR B N 1
ATOM 558 C CA . TYR B 1 10 ? 4.613 7.474 35.780 1.00 23.74 10 TYR B CA 1
ATOM 559 C C . TYR B 1 10 ? 3.110 7.453 35.553 1.00 24.44 10 TYR B C 1
ATOM 560 O O . TYR B 1 10 ? 2.572 6.539 34.918 1.00 24.77 10 TYR B O 1
ATOM 569 N N . ASP B 1 11 ? 2.439 8.468 36.081 1.00 18.47 11 ASP B N 1
ATOM 570 C CA . ASP B 1 11 ? 0.999 8.591 35.935 1.00 17.77 11 ASP B CA 1
ATOM 571 C C . ASP B 1 11 ? 0.668 9.752 35.025 1.00 17.51 11 ASP B C 1
ATOM 572 O O . ASP B 1 11 ? 1.039 10.895 35.291 1.00 18.82 11 ASP B O 1
ATOM 577 N N . ALA B 1 12 ? -0.033 9.450 33.943 1.00 13.54 12 ALA B N 1
ATOM 578 C CA . ALA B 1 12 ? -0.408 10.469 32.986 1.00 13.93 12 ALA B CA 1
ATOM 579 C C . ALA B 1 12 ? -1.078 11.656 33.665 1.00 15.53 12 ALA B C 1
ATOM 580 O O . ALA B 1 12 ? -1.880 11.490 34.584 1.00 16.52 12 ALA B O 1
ATOM 582 N N . VAL B 1 13 ? -0.735 12.858 33.211 1.00 28.33 13 VAL B N 1
ATOM 583 C CA . VAL B 1 13 ? -1.315 14.080 33.762 1.00 29.29 13 VAL B CA 1
ATOM 584 C C . VAL B 1 13 ? -2.162 14.780 32.697 1.00 29.61 13 VAL B C 1
ATOM 585 O O . VAL B 1 13 ? -2.894 15.725 32.989 1.00 30.30 13 VAL B O 1
ATOM 589 N N . HIS B 1 14 ? -2.058 14.306 31.460 1.00 19.73 14 HIS B N 1
ATOM 590 C CA . HIS B 1 14 ? -2.823 14.868 30.357 1.00 21.00 14 HIS B CA 1
ATOM 591 C C . HIS B 1 14 ? -3.355 13.722 29.503 1.00 21.52 14 HIS B C 1
ATOM 592 O O . HIS B 1 14 ? -2.866 12.599 29.595 1.00 22.84 14 HIS B O 1
ATOM 599 N N . ASP B 1 15 ? -4.342 14.014 28.664 1.00 24.51 15 ASP B N 1
ATOM 600 C CA . ASP B 1 15 ? -4.950 13.012 27.792 1.00 25.91 15 ASP B CA 1
ATOM 601 C C . ASP B 1 15 ? -3.985 12.206 26.936 1.00 25.92 15 ASP B C 1
ATOM 602 O O . ASP B 1 15 ? -4.009 10.982 26.961 1.00 29.63 15 ASP B O 1
ATOM 607 N N . ASP B 1 16 ? -3.157 12.887 26.157 1.00 26.87 16 ASP B N 1
ATOM 608 C CA . ASP B 1 16 ? -2.214 12.210 25.269 1.00 25.34 16 ASP B CA 1
ATOM 609 C C . ASP B 1 16 ? -1.055 11.525 25.980 1.00 24.25 16 ASP B C 1
ATOM 610 O O . ASP B 1 16 ? -0.127 11.027 25.342 1.00 25.29 16 ASP B O 1
ATOM 615 N N . GLU B 1 17 ? -1.093 11.511 27.302 1.00 24.32 17 GLU B N 1
ATOM 616 C CA . GLU B 1 17 ? -0.019 10.890 28.052 1.00 22.74 17 GLU B CA 1
ATOM 617 C C . GLU B 1 17 ? -0.366 9.489 28.516 1.00 23.40 17 GLU B C 1
ATOM 618 O O . GLU B 1 17 ? -1.502 9.201 28.882 1.00 24.90 17 GLU B O 1
ATOM 624 N N . LEU B 1 18 ? 0.630 8.630 28.495 1.00 31.30 18 LEU B N 1
ATOM 625 C CA . LEU B 1 18 ? 0.436 7.262 28.967 1.00 28.88 18 LEU B CA 1
ATOM 626 C C . LEU B 1 18 ? 0.793 7.209 30.474 1.00 28.70 18 LEU B C 1
ATOM 627 O O . LEU B 1 18 ? 1.652 7.961 30.922 1.00 30.73 18 LEU B O 1
ATOM 632 N N . THR B 1 19 ? 0.206 6.227 31.116 1.00 14.22 19 THR B N 1
ATOM 63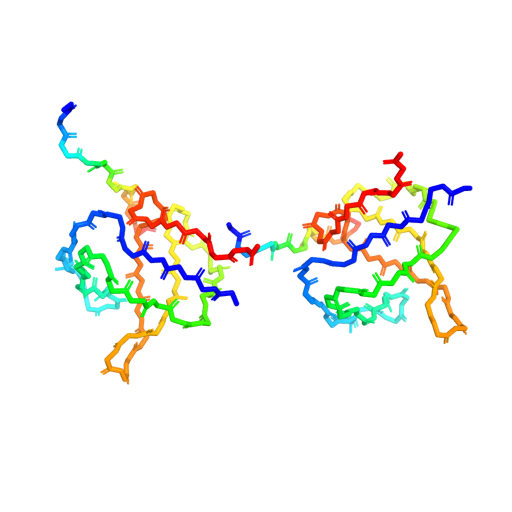3 C CA . THR B 1 19 ? 0.504 5.833 32.514 1.00 12.58 19 THR B CA 1
ATOM 634 C C . THR B 1 19 ? 1.392 4.571 32.417 1.00 12.79 19 THR B C 1
ATOM 635 O O . THR B 1 19 ? 1.044 3.653 31.648 1.00 13.83 19 THR B O 1
ATOM 639 N N . ILE B 1 20 ? 2.546 4.608 33.015 1.00 15.88 20 ILE B N 1
ATOM 640 C CA . ILE B 1 20 ? 3.539 3.556 32.870 1.00 14.50 20 ILE B CA 1
ATOM 641 C C . ILE B 1 20 ? 4.110 3.021 34.148 1.00 17.11 20 ILE B C 1
ATOM 642 O O . ILE B 1 20 ? 4.313 3.680 35.154 1.00 20.39 20 ILE B O 1
ATOM 647 N N . ARG B 1 21 ? 4.401 1.730 34.139 1.00 15.97 21 ARG B N 1
ATOM 648 C CA . ARG B 1 21 ? 4.941 1.071 35.315 1.00 15.91 21 ARG B CA 1
ATOM 649 C C . ARG B 1 21 ? 6.269 0.388 35.071 1.00 16.81 21 ARG B C 1
ATOM 650 O O . ARG B 1 21 ? 6.559 -0.064 33.965 1.00 17.81 21 ARG B O 1
ATOM 658 N N . VAL B 1 22 ? 7.076 0.320 36.120 1.00 14.66 22 VAL B N 1
ATOM 659 C CA . VAL B 1 22 ? 8.390 -0.308 36.052 1.00 16.75 22 VAL B CA 1
ATOM 660 C C . VAL B 1 22 ? 8.349 -1.662 35.359 1.00 17.76 22 VAL B C 1
ATOM 661 O O . VAL B 1 22 ? 7.489 -2.487 35.647 1.00 18.71 22 VAL B O 1
ATOM 665 N N . GLY B 1 23 ? 9.278 -1.894 34.445 1.00 38.52 23 GLY B N 1
ATOM 666 C CA . GLY B 1 23 ? 9.317 -3.182 33.782 1.00 40.36 23 GLY B CA 1
ATOM 667 C C . GLY B 1 23 ? 8.420 -3.387 32.576 1.00 43.22 23 GLY B C 1
ATOM 668 O O . GLY B 1 23 ? 8.614 -4.353 31.825 1.00 44.37 23 GLY B O 1
ATOM 669 N N . GLU B 1 24 ? 7.434 -2.519 32.378 1.00 20.27 24 GLU B N 1
ATOM 670 C CA . GLU B 1 24 ? 6.570 -2.672 31.214 1.00 22.03 24 GLU B CA 1
ATOM 671 C C . GLU B 1 24 ? 7.377 -2.367 29.950 1.00 24.34 24 GLU B C 1
ATOM 672 O O . GLU B 1 24 ? 8.508 -1.879 30.033 1.00 25.43 24 GLU B O 1
ATOM 678 N N . ILE B 1 25 ? 6.814 -2.673 28.785 1.00 31.97 25 ILE B N 1
ATOM 679 C CA . ILE B 1 25 ? 7.508 -2.394 27.536 1.00 32.99 25 ILE B CA 1
ATOM 680 C C . ILE B 1 25 ? 6.665 -1.577 26.597 1.00 33.93 25 ILE B C 1
ATOM 681 O O . ILE B 1 25 ? 5.497 -1.884 26.363 1.00 34.54 25 ILE B O 1
ATOM 686 N N . ILE B 1 26 ? 7.276 -0.536 26.048 1.00 45.78 26 ILE B N 1
ATOM 687 C CA . ILE B 1 26 ? 6.599 0.337 25.107 1.00 48.28 26 ILE B CA 1
ATOM 688 C C . ILE B 1 26 ? 7.256 0.142 23.745 1.00 52.30 26 ILE B C 1
ATOM 689 O O . ILE B 1 26 ? 8.440 0.444 23.561 1.00 52.71 26 ILE B O 1
ATOM 694 N N . ARG B 1 27 ? 6.482 -0.370 22.794 1.00 46.55 27 ARG B N 1
ATOM 695 C CA . ARG B 1 27 ? 7.000 -0.645 21.461 1.00 49.34 27 ARG B CA 1
ATOM 696 C C . ARG B 1 27 ? 6.734 0.441 20.438 1.00 50.72 27 ARG B C 1
ATOM 697 O O . ARG B 1 27 ? 5.718 1.135 20.494 1.00 51.74 27 ARG B O 1
ATOM 705 N N . ASN B 1 28 ? 7.663 0.559 19.495 1.00 58.59 28 ASN B N 1
ATOM 706 C CA . ASN B 1 28 ? 7.591 1.542 18.421 1.00 58.01 28 ASN B CA 1
ATOM 707 C C . ASN B 1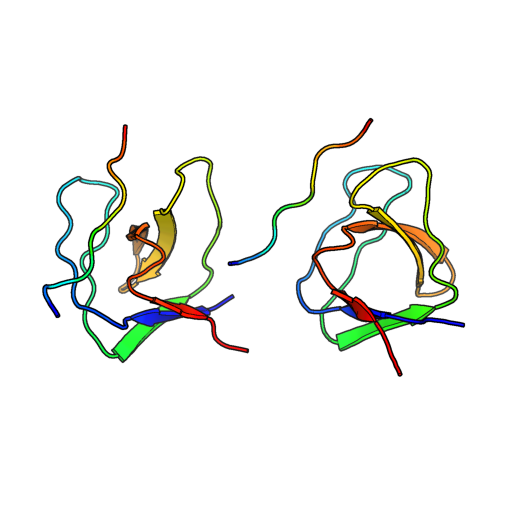 28 ? 7.535 2.951 18.985 1.00 56.40 28 ASN B C 1
ATOM 708 O O . ASN B 1 28 ? 6.524 3.646 18.873 1.00 56.91 28 ASN B O 1
ATOM 713 N N . VAL B 1 29 ? 8.643 3.363 19.590 1.00 38.13 29 VAL B N 1
ATOM 714 C CA . VAL B 1 29 ? 8.746 4.675 20.191 1.00 36.72 29 VAL B CA 1
ATOM 715 C C . VAL B 1 29 ? 9.249 5.685 19.181 1.00 36.16 29 VAL B C 1
ATOM 716 O O . VAL B 1 29 ? 10.378 5.587 18.698 1.00 35.08 29 VAL B O 1
ATOM 720 N N . LYS B 1 30 ? 8.403 6.657 18.861 1.00 45.20 30 LYS B N 1
ATOM 721 C CA . LYS B 1 30 ? 8.768 7.700 17.915 1.00 46.26 30 LYS B CA 1
ATOM 722 C C . LYS B 1 30 ? 9.134 8.971 18.684 1.00 45.98 30 LYS B C 1
ATOM 723 O O . LYS B 1 30 ? 8.662 9.184 19.801 1.00 45.75 30 LYS B O 1
ATOM 729 N N . LYS B 1 31 ? 9.972 9.813 18.082 1.00 48.38 31 LYS B N 1
ATOM 730 C CA . LYS B 1 31 ? 10.406 11.063 18.714 1.00 48.21 31 LYS B CA 1
ATOM 731 C C . LYS B 1 31 ? 9.761 12.313 18.113 1.00 48.58 31 LYS B C 1
ATOM 732 O O . LYS B 1 31 ? 10.284 12.878 17.154 1.00 50.96 31 LYS B O 1
ATOM 738 N N . LEU B 1 32 ? 8.636 12.742 18.686 1.00 40.51 32 LEU B N 1
ATOM 739 C CA . LEU B 1 32 ? 7.922 13.928 18.219 1.00 39.99 32 LEU B CA 1
ATOM 740 C C . LEU B 1 32 ? 8.560 15.221 18.732 1.00 40.91 32 LEU B C 1
ATOM 741 O O . LEU B 1 32 ? 9.514 15.186 19.508 1.00 42.81 32 LEU B O 1
ATOM 746 N N . GLN B 1 33 ? 8.021 16.358 18.299 1.00 40.35 33 GLN B N 1
ATOM 747 C CA . GLN B 1 33 ? 8.535 17.670 18.691 1.00 40.44 33 GLN B CA 1
ATOM 748 C C . GLN B 1 33 ? 8.817 17.844 20.181 1.00 38.33 33 GLN B C 1
ATOM 749 O O . GLN B 1 33 ? 9.849 18.395 20.560 1.00 37.81 33 GLN B O 1
ATOM 755 N N . GLU B 1 34 ? 7.891 17.393 21.022 1.00 34.82 34 GLU B N 1
ATOM 756 C CA . GLU B 1 34 ? 8.047 17.512 22.467 1.00 32.52 34 GLU B CA 1
ATOM 757 C C . GLU B 1 34 ? 9.463 17.152 22.859 1.00 30.23 34 GLU B C 1
ATOM 758 O O . GLU B 1 34 ? 10.018 16.188 22.348 1.00 32.22 34 GLU B O 1
ATOM 764 N N . GLU B 1 35 ? 10.054 17.921 23.762 1.00 36.89 35 GLU B N 1
ATOM 765 C CA . GLU B 1 35 ? 11.410 17.624 24.208 1.00 35.68 35 GLU B CA 1
ATOM 766 C C . GLU B 1 35 ? 11.383 16.949 25.568 1.00 34.70 35 GLU B C 1
ATOM 767 O O . GLU B 1 35 ? 10.661 17.378 26.469 1.00 34.92 35 GLU B O 1
ATOM 773 N N . GLY B 1 36 ? 12.190 15.904 25.721 1.00 34.78 36 GLY B N 1
ATOM 774 C CA . GLY B 1 36 ? 12.221 15.190 26.984 1.00 31.30 36 GLY B CA 1
ATOM 775 C C . GLY B 1 36 ? 11.085 14.191 27.004 1.00 28.84 36 GLY B C 1
ATOM 776 O O . GLY B 1 36 ? 10.977 13.364 27.905 1.00 30.01 36 GLY B O 1
ATOM 777 N N . TRP B 1 37 ? 10.227 14.274 25.996 1.00 23.25 37 TRP B N 1
ATOM 778 C CA . TRP B 1 37 ? 9.103 13.370 25.899 1.00 20.97 37 TRP B CA 1
ATOM 779 C C . TRP B 1 37 ? 9.230 12.494 24.680 1.00 20.93 37 TRP B C 1
ATOM 780 O O . TRP B 1 37 ? 10.038 12.769 23.794 1.00 20.53 37 TRP B O 1
ATOM 791 N N . LEU B 1 38 ? 8.430 11.432 24.656 1.00 26.79 38 LEU B N 1
ATOM 792 C CA . LEU B 1 38 ? 8.418 10.456 23.571 1.00 28.56 38 LEU B CA 1
ATOM 793 C C . LEU B 1 38 ? 7.039 9.821 23.436 1.00 29.87 38 LEU B C 1
ATOM 794 O O . LEU B 1 38 ? 6.302 9.692 24.416 1.00 31.67 38 LEU B O 1
ATOM 799 N N . GLU B 1 39 ? 6.693 9.427 22.219 1.00 32.83 39 GLU B N 1
ATOM 800 C CA . GLU B 1 39 ? 5.409 8.791 21.963 1.00 35.87 39 GLU B CA 1
ATOM 801 C C . GLU B 1 39 ? 5.614 7.312 21.669 1.00 37.11 39 GLU B C 1
ATOM 802 O O . GLU B 1 39 ? 6.342 6.955 20.742 1.00 38.72 39 GLU B O 1
ATOM 808 N N . GLY B 1 40 ? 4.976 6.452 22.457 1.00 36.75 40 GLY B N 1
ATOM 809 C CA . GLY B 1 40 ? 5.111 5.020 22.238 1.00 38.46 40 GLY B CA 1
ATOM 810 C C . GLY B 1 40 ? 3.758 4.332 22.212 1.00 41.23 40 GLY B C 1
ATOM 811 O O . GLY B 1 40 ? 2.724 4.995 22.053 1.00 44.48 40 GLY B O 1
ATOM 812 N N . GLU B 1 41 ? 3.748 3.010 22.363 1.00 25.54 41 GLU B N 1
ATOM 813 C CA . GLU B 1 41 ? 2.493 2.277 22.369 1.00 24.82 41 GLU B CA 1
ATOM 814 C C . GLU B 1 41 ? 2.486 1.283 23.523 1.00 23.73 41 GLU B C 1
ATOM 815 O O . GLU B 1 41 ? 3.442 0.527 23.726 1.00 24.22 41 GLU B O 1
ATOM 821 N N . LEU B 1 42 ? 1.403 1.302 24.288 1.00 23.81 42 LEU B N 1
ATOM 822 C CA . LEU B 1 42 ? 1.266 0.419 25.429 1.00 22.94 42 LEU B CA 1
ATOM 823 C C . LEU B 1 42 ? -0.191 0.111 25.710 1.00 25.34 42 LEU B C 1
ATOM 824 O O . LEU B 1 42 ? -1.026 1.010 25.765 1.00 25.11 42 LEU B O 1
ATOM 829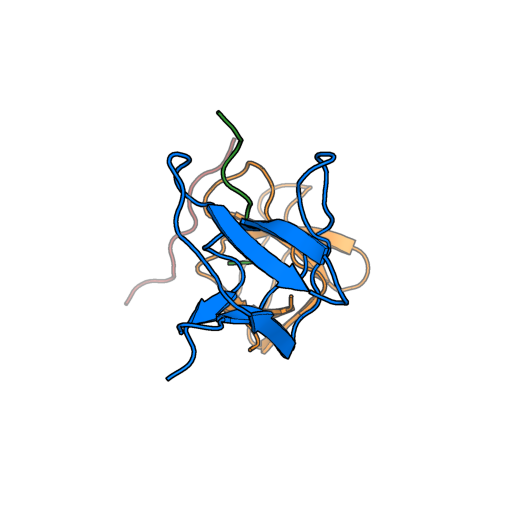 N N . ASN B 1 43 ? -0.489 -1.170 25.894 1.00 28.32 43 ASN B N 1
ATOM 830 C CA . ASN B 1 43 ? -1.847 -1.606 26.192 1.00 30.80 43 ASN B CA 1
ATOM 831 C C . ASN B 1 43 ? -2.819 -1.236 25.103 1.00 30.24 43 ASN B C 1
ATOM 832 O O . ASN B 1 43 ? -3.981 -0.968 25.383 1.00 29.75 43 ASN B O 1
ATOM 837 N N . GLY B 1 44 ? -2.337 -1.194 23.866 1.00 47.40 44 GLY B N 1
ATOM 838 C CA . GLY B 1 44 ? -3.212 -0.886 22.745 1.00 48.14 44 GLY B CA 1
ATOM 839 C C . GLY B 1 44 ? -3.449 0.571 22.402 1.00 48.94 44 GLY B C 1
ATOM 840 O O . GLY B 1 44 ? -4.316 0.880 21.581 1.00 50.20 44 GLY B O 1
ATOM 841 N N . ARG B 1 45 ? -2.702 1.470 23.032 1.00 49.55 45 ARG B N 1
ATOM 842 C CA . ARG B 1 45 ? -2.840 2.894 22.745 1.00 49.03 45 ARG B CA 1
ATOM 843 C C . ARG B 1 45 ? -1.476 3.574 22.707 1.00 47.33 45 ARG B C 1
ATOM 844 O O . ARG B 1 45 ? -0.497 3.057 23.245 1.00 48.68 45 ARG B O 1
ATOM 852 N N . ARG B 1 46 ? -1.415 4.723 22.043 1.00 37.91 46 ARG B N 1
ATOM 853 C CA . ARG B 1 46 ? -0.179 5.487 21.952 1.00 36.07 46 ARG B CA 1
ATOM 854 C C . ARG B 1 46 ? -0.344 6.782 22.740 1.00 34.99 46 ARG B C 1
ATOM 855 O O . ARG B 1 46 ? -1.424 7.385 22.767 1.00 33.56 46 ARG B O 1
ATOM 863 N N . GLY B 1 47 ? 0.731 7.195 23.395 1.00 29.22 47 GLY B N 1
ATOM 864 C CA . GLY B 1 47 ? 0.687 8.405 24.186 1.00 27.19 47 GLY B CA 1
ATOM 865 C C . GLY B 1 47 ? 2.077 8.943 24.409 1.00 25.46 47 GLY B C 1
ATOM 866 O O . GLY B 1 47 ? 3.061 8.361 23.954 1.00 27.02 47 GLY B O 1
ATOM 867 N N . MET B 1 48 ? 2.161 10.059 25.114 1.00 25.23 48 MET B N 1
ATOM 868 C CA . MET B 1 48 ? 3.443 10.668 25.376 1.00 22.94 48 MET B CA 1
ATOM 869 C C . MET B 1 48 ? 3.980 10.195 26.712 1.00 22.44 48 MET B C 1
ATOM 870 O O . MET B 1 48 ? 3.221 9.735 27.567 1.00 21.93 48 MET B O 1
ATOM 875 N N . PHE B 1 49 ? 5.292 10.300 26.883 1.00 18.93 49 PHE B N 1
ATOM 876 C CA . PHE B 1 49 ? 5.928 9.914 28.129 1.00 16.77 49 PHE B CA 1
ATOM 877 C C . PHE B 1 49 ? 7.357 10.438 28.187 1.00 17.21 49 PHE B C 1
ATOM 878 O O . PHE B 1 49 ? 8.073 10.447 27.182 1.00 16.56 49 PHE B O 1
ATOM 886 N N . PRO B 1 50 ? 7.786 10.883 29.377 1.00 19.89 50 PRO B N 1
ATOM 887 C CA . PRO B 1 50 ? 9.114 11.438 29.672 1.00 20.86 50 PRO B CA 1
ATOM 888 C C . PRO B 1 50 ? 10.236 10.438 29.388 1.00 21.92 50 PRO B C 1
ATOM 889 O O . PRO B 1 50 ? 10.231 9.318 29.897 1.00 21.70 50 PRO B O 1
ATOM 893 N N . ASP B 1 51 ? 11.205 10.855 28.583 1.00 27.56 51 ASP B N 1
ATOM 894 C CA . ASP B 1 51 ? 12.292 9.967 28.208 1.00 29.05 51 ASP B CA 1
ATOM 895 C C . ASP B 1 51 ? 13.299 9.597 29.281 1.00 29.15 51 ASP B C 1
ATOM 896 O O . ASP B 1 51 ? 14.083 8.676 29.083 1.00 32.61 51 ASP B O 1
ATOM 901 N N . ASN B 1 52 ? 13.303 10.287 30.411 1.00 16.90 52 ASN B N 1
ATOM 902 C CA . ASN B 1 52 ? 14.261 9.916 31.438 1.00 17.30 52 ASN B CA 1
ATOM 903 C C . ASN B 1 52 ? 13.602 9.006 32.462 1.00 19.02 52 AS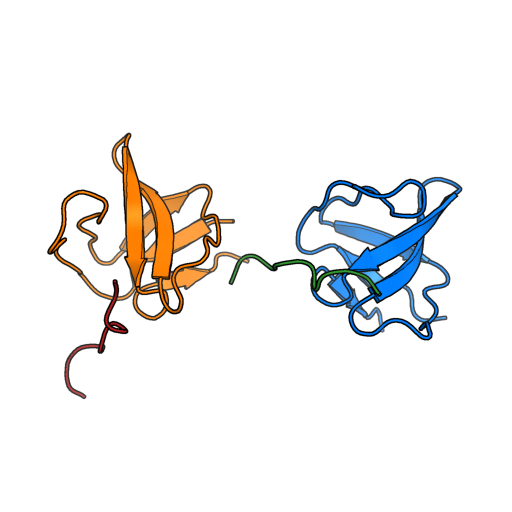N B C 1
ATOM 904 O O . ASN B 1 52 ? 14.026 8.924 33.615 1.00 19.94 52 ASN B O 1
ATOM 909 N N . PHE B 1 53 ? 12.551 8.325 32.017 1.00 22.86 53 PHE B N 1
ATOM 910 C CA . PHE B 1 53 ? 11.811 7.379 32.848 1.00 22.56 53 PHE B CA 1
ATOM 911 C C . PHE B 1 53 ? 11.878 6.010 32.183 1.00 24.20 53 PHE B C 1
ATOM 912 O O . PHE B 1 53 ? 11.256 5.050 32.645 1.00 24.36 53 PHE B O 1
ATOM 920 N N . VAL B 1 54 ? 12.627 5.929 31.092 1.00 26.82 54 VAL B N 1
ATOM 921 C CA . VAL B 1 54 ? 12.740 4.688 30.352 1.00 27.49 54 VAL B CA 1
ATOM 922 C C . VAL B 1 54 ? 14.181 4.330 30.023 1.00 29.74 54 VAL B C 1
ATOM 923 O O . VAL B 1 54 ? 15.107 5.044 30.395 1.00 29.62 54 VAL B O 1
ATOM 927 N N . LYS B 1 55 ? 14.341 3.204 29.329 1.00 27.42 55 LYS B N 1
ATOM 928 C CA . LYS B 1 55 ? 15.637 2.695 28.887 1.00 28.83 55 LYS B CA 1
ATOM 929 C C . LYS B 1 55 ? 15.420 2.038 27.539 1.00 30.27 55 LYS B C 1
ATOM 930 O O . LYS B 1 55 ? 14.484 1.263 27.346 1.00 30.09 55 LYS B O 1
ATOM 936 N N . GLU B 1 56 ? 16.303 2.351 26.607 1.00 39.55 56 GLU B N 1
ATOM 937 C CA . GLU B 1 56 ? 16.213 1.832 25.255 1.00 42.79 56 GLU B CA 1
ATOM 938 C C . GLU B 1 56 ? 16.747 0.416 25.125 1.00 43.67 56 GLU B C 1
ATOM 939 O O . GLU B 1 56 ? 17.722 0.043 25.783 1.00 43.94 56 GLU B O 1
ATOM 945 N N . ILE B 1 57 ? 16.095 -0.369 24.274 1.00 52.84 57 ILE B N 1
ATOM 946 C CA . ILE B 1 57 ? 16.519 -1.742 24.021 1.00 55.40 57 ILE B CA 1
ATOM 947 C C . ILE B 1 57 ? 17.517 -1.737 22.867 1.00 56.92 57 ILE B C 1
ATOM 948 O O . ILE B 1 57 ? 17.233 -1.186 21.800 1.00 58.54 57 ILE B O 1
ATOM 953 N N . LYS B 1 58 ? 18.680 -2.344 23.076 1.00 54.94 58 LYS B N 1
ATOM 954 C CA . LYS B 1 58 ? 19.696 -2.403 22.031 1.00 55.75 58 LYS B CA 1
ATOM 955 C C . LYS B 1 58 ? 20.148 -3.826 21.739 1.00 57.02 58 LYS B C 1
ATOM 956 O O . LYS B 1 58 ? 19.352 -4.667 21.321 1.00 38.20 58 LYS B O 1
ATOM 962 N N . ARG B 1 59 ? 21.348 -4.124 21.942 1.00 38.20 59 ARG B N 1
ATOM 963 N N . GLY C 2 2 ? 17.309 7.011 22.574 1.00 17.23 325 GLY C N 1
ATOM 964 C CA . GLY C 2 2 ? 16.650 8.074 21.840 1.00 17.23 325 GLY C CA 1
ATOM 965 C C . GLY C 2 2 ? 16.575 7.791 20.351 1.00 17.23 325 GLY C C 1
ATOM 966 O O . GLY C 2 2 ? 17.525 8.097 19.624 1.00 38.20 325 GLY C O 1
ATOM 967 N N . PRO C 2 3 ? 15.461 7.195 19.878 1.00 34.99 326 PRO C N 1
ATOM 968 C CA . PRO C 2 3 ? 15.335 6.879 18.451 1.00 34.71 326 PRO C CA 1
ATOM 969 C C . PRO C 2 3 ? 15.695 8.108 17.638 1.00 35.28 326 PRO C C 1
ATOM 970 O O . PRO C 2 3 ? 14.915 9.051 17.533 1.00 35.86 326 PRO C O 1
ATOM 974 N N . PRO C 2 4 ? 16.897 8.094 17.048 1.00 43.70 327 PRO C N 1
ATOM 975 C CA . PRO C 2 4 ? 17.524 9.126 16.219 1.00 41.72 327 PRO C CA 1
ATOM 976 C C . PRO C 2 4 ? 16.629 9.936 15.297 1.00 39.95 327 PRO C C 1
ATOM 977 O O . PRO C 2 4 ? 15.650 9.438 14.750 1.00 37.76 327 PRO C O 1
ATOM 981 N N . LEU C 2 5 ? 16.994 11.203 15.142 1.00 47.29 328 LEU C N 1
ATOM 982 C CA . LEU C 2 5 ? 16.295 12.115 14.257 1.00 47.46 328 LEU C CA 1
ATOM 983 C C . LEU C 2 5 ? 17.317 12.723 13.306 1.00 45.98 328 LEU C C 1
ATOM 984 O O . LEU C 2 5 ? 18.385 13.188 13.719 1.00 46.11 328 LEU C O 1
ATOM 989 N N . PRO C 2 6 ? 17.000 12.717 12.006 1.00 49.54 329 PRO C N 1
ATOM 990 C CA . PRO C 2 6 ? 17.897 13.264 10.990 1.00 47.28 329 PRO C CA 1
ATOM 991 C C . PRO C 2 6 ? 17.978 14.785 11.017 1.00 43.72 329 PRO C C 1
ATOM 992 O O . PRO C 2 6 ? 16.965 15.471 10.862 1.00 42.44 329 PRO C O 1
ATOM 996 N N . ARG C 2 7 ? 19.178 15.314 11.227 1.00 36.15 330 ARG C N 1
ATOM 997 C CA . ARG C 2 7 ? 19.333 16.755 11.218 1.00 33.50 330 ARG C CA 1
ATOM 998 C C . ARG C 2 7 ? 18.923 17.230 9.826 1.00 35.62 330 ARG C C 1
ATOM 999 O O . ARG C 2 7 ? 19.337 16.659 8.818 1.00 35.67 330 ARG C O 1
ATOM 1007 N N . PRO C 2 8 ? 18.082 18.271 9.757 1.00 33.00 331 PRO C N 1
ATOM 1008 C CA . PRO C 2 8 ? 17.627 18.803 8.473 1.00 34.87 331 PRO C CA 1
ATOM 1009 C C . PRO C 2 8 ? 18.776 19.233 7.557 1.00 36.65 331 PRO C C 1
ATOM 1010 O O . PRO C 2 8 ? 19.883 19.522 8.017 1.00 36.57 331 PRO C O 1
ATOM 1014 N N . ARG C 2 9 ? 18.485 19.276 6.259 1.00 42.80 332 ARG C N 1
ATOM 1015 C CA . ARG C 2 9 ? 19.466 19.589 5.225 1.00 44.14 332 ARG C CA 1
ATOM 1016 C C . ARG C 2 9 ? 19.690 21.052 4.846 1.00 45.11 332 ARG C C 1
ATOM 1017 O O . ARG C 2 9 ? 18.776 21.874 4.904 1.00 45.00 332 ARG C O 1
ATOM 1025 N N . VAL C 2 10 ? 20.927 21.345 4.435 1.00 53.62 333 VAL C N 1
ATOM 1026 C CA . VAL C 2 10 ? 21.367 22.677 4.022 1.00 54.16 333 VAL C CA 1
ATOM 1027 C C . VAL C 2 10 ? 20.841 23.767 4.939 1.00 56.07 333 VAL C C 1
ATOM 1028 O O . VAL C 2 10 ? 20.729 23.573 6.149 1.00 38.20 333 VAL C O 1
ATOM 1033 N N . LYS D 2 1 ? 17.055 9.179 45.889 1.00 17.23 324 LYS D N 1
ATOM 1034 C CA . LYS D 2 1 ? 17.653 10.418 45.410 1.00 17.23 324 LYS D CA 1
ATOM 1035 C C . LYS D 2 1 ? 16.579 11.431 45.026 1.00 17.23 324 LYS D C 1
ATOM 1036 O O . LYS D 2 1 ? 16.885 12.524 44.539 1.00 38.20 324 LYS D O 1
ATOM 1042 N N . GLY D 2 2 ? 15.320 11.044 45.258 1.00 35.64 325 GLY D N 1
ATOM 1043 C CA . GLY D 2 2 ? 14.212 11.901 44.875 1.00 38.14 325 GLY D CA 1
ATOM 1044 C C . GLY D 2 2 ? 13.731 11.319 43.555 1.00 41.78 325 GLY D C 1
ATOM 1045 O O . GLY D 2 2 ? 14.553 10.959 42.708 1.00 43.63 325 GLY D O 1
ATOM 1046 N N . PRO D 2 3 ? 12.413 11.202 43.343 1.00 55.66 326 PRO D N 1
ATOM 1047 C CA . PRO D 2 3 ? 11.922 10.638 42.083 1.00 54.64 326 PRO D CA 1
ATOM 1048 C C . PRO D 2 3 ? 12.397 11.442 40.888 1.00 54.64 326 PRO D C 1
ATOM 1049 O O . PRO D 2 3 ? 12.716 12.628 41.013 1.00 53.88 326 PRO D O 1
ATOM 1053 N N . PRO D 2 4 ? 12.453 10.802 39.711 1.00 32.11 327 PRO D N 1
ATOM 1054 C CA . PRO D 2 4 ? 12.891 11.436 38.465 1.00 31.00 327 PRO D CA 1
ATOM 1055 C C . PRO D 2 4 ? 12.058 12.663 38.167 1.00 31.56 327 PRO D C 1
ATOM 1056 O O . PRO D 2 4 ? 10.893 12.741 38.545 1.00 34.42 327 PRO D O 1
ATOM 1060 N N . LEU D 2 5 ? 12.639 13.624 37.478 1.00 29.38 328 LEU D N 1
ATOM 1061 C CA . LEU D 2 5 ? 11.876 14.810 37.170 1.00 28.97 328 LEU D CA 1
ATOM 1062 C C . LEU D 2 5 ? 11.540 14.886 35.695 1.00 31.77 328 LEU D C 1
ATOM 1063 O O . LEU D 2 5 ? 12.423 14.943 34.849 1.00 32.86 328 LEU D O 1
ATOM 1068 N N . PRO D 2 6 ? 10.248 14.863 35.360 1.00 30.18 329 PRO D N 1
ATOM 1069 C CA . PRO D 2 6 ? 9.862 14.946 33.949 1.00 28.94 329 PRO D CA 1
ATOM 1070 C C . PRO D 2 6 ? 9.934 16.404 33.456 1.00 28.31 329 PRO D C 1
ATOM 1071 O O . PRO D 2 6 ? 9.609 17.339 34.195 1.00 27.69 329 PRO D O 1
ATOM 1075 N N . ARG D 2 7 ? 10.380 16.587 32.215 1.00 32.10 330 ARG D N 1
ATOM 1076 C CA . ARG D 2 7 ? 10.497 17.915 31.621 1.00 32.46 330 ARG D CA 1
ATOM 1077 C C . ARG D 2 7 ? 9.098 18.434 31.359 1.00 31.77 330 ARG D C 1
ATOM 1078 O O . ARG D 2 7 ? 8.271 17.724 30.799 1.00 32.08 330 ARG D O 1
ATOM 1086 N N . PRO D 2 8 ? 8.815 19.683 31.751 1.00 23.99 331 PRO D N 1
ATOM 1087 C CA . PRO D 2 8 ? 7.497 20.289 31.559 1.00 23.46 331 PRO D CA 1
ATOM 1088 C C . PRO D 2 8 ? 7.123 20.349 30.094 1.00 22.58 331 PRO D C 1
ATOM 1089 O O . PRO D 2 8 ? 7.995 20.458 29.240 1.00 22.9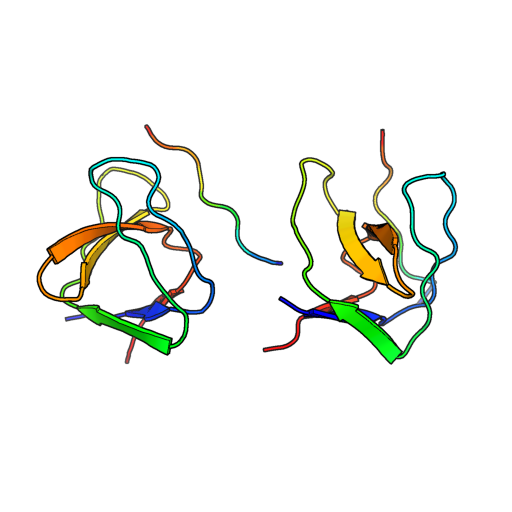2 331 PRO D O 1
ATOM 1093 N N . ARG D 2 9 ? 5.825 20.286 29.810 1.00 26.99 332 ARG D N 1
ATOM 1094 C CA . ARG D 2 9 ? 5.342 20.284 28.435 1.00 25.27 332 ARG D CA 1
ATOM 1095 C C . ARG D 2 9 ? 4.757 21.589 27.930 1.00 25.89 332 ARG D C 1
ATOM 1096 O O . ARG D 2 9 ? 5.138 22.656 28.392 1.00 26.02 332 ARG D O 1
ATOM 1104 N N . VAL D 2 10 ? 3.836 21.466 26.967 1.00 28.68 333 VAL D N 1
ATOM 1105 C CA . VAL D 2 10 ? 3.119 22.573 26.316 1.00 29.45 333 VAL D CA 1
ATOM 1106 C C . VAL D 2 10 ? 4.067 23.593 25.724 1.00 29.82 333 VAL D C 1
ATOM 1107 O O . VAL D 2 10 ? 4.627 23.383 24.648 1.00 38.20 333 VAL D O 1
#

Sequence (134 aa):
MVDYIVEYDYDAVHDDELTIRVGEIIRNVKKLQEEGWLEGELNGRRGMFPDNFVKEIKVDYIVEYDYDAVHDDELTIRVGEIIRNVKKLQEEGWLEGELNGRRGMFPDNFVKEIKGPPLPRPRVKGPPLPRPRV